Protein AF-A0A814TN52-F1 (afdb_monomer_lite)

Radius of gyration: 19.52 Å; chains: 1; bounding box: 46×35×48 Å

Structure (mmCIF, N/CA/C/O backbone):
data_AF-A0A814TN52-F1
#
_entry.id   AF-A0A814TN52-F1
#
loop_
_atom_site.group_PDB
_atom_site.id
_atom_site.type_symbol
_atom_site.label_atom_id
_atom_site.label_alt_id
_atom_site.label_comp_id
_atom_site.label_asym_id
_atom_site.label_entity_id
_atom_site.label_seq_id
_atom_site.pdbx_PDB_ins_code
_atom_site.Cartn_x
_atom_site.Cartn_y
_atom_site.Cartn_z
_atom_site.occupancy
_atom_site.B_iso_or_equiv
_atom_site.auth_seq_id
_atom_site.auth_comp_id
_atom_site.auth_asym_id
_atom_site.auth_atom_id
_atom_site.pdbx_PDB_model_num
ATOM 1 N N . MET A 1 1 ? -10.585 -17.911 2.587 1.00 38.88 1 MET A N 1
ATOM 2 C CA . MET A 1 1 ? -10.189 -17.302 3.873 1.00 38.88 1 MET A CA 1
ATOM 3 C C . MET A 1 1 ? -9.647 -15.912 3.585 1.00 38.88 1 MET A C 1
ATOM 5 O O . MET A 1 1 ? -8.790 -15.821 2.713 1.00 38.88 1 MET A O 1
ATOM 9 N N . PRO A 1 2 ? -10.164 -14.841 4.207 1.00 51.62 2 PRO A N 1
ATOM 10 C CA . PRO A 1 2 ? -9.605 -13.506 4.029 1.00 51.62 2 PRO A CA 1
ATOM 11 C C . PRO A 1 2 ? -8.192 -13.458 4.630 1.00 51.62 2 PRO A C 1
ATOM 13 O O . PRO A 1 2 ? -7.989 -13.800 5.790 1.00 51.62 2 PRO A O 1
ATOM 16 N N . TYR A 1 3 ? -7.211 -13.085 3.811 1.00 57.25 3 TYR A N 1
ATOM 17 C CA . TYR A 1 3 ? -5.802 -12.981 4.185 1.00 57.25 3 TYR A CA 1
ATOM 18 C C . TYR A 1 3 ? -5.552 -11.614 4.838 1.00 57.25 3 TYR A C 1
ATOM 20 O O . TYR A 1 3 ? -5.188 -10.664 4.148 1.00 57.25 3 TYR A O 1
ATOM 28 N N . LEU A 1 4 ? -5.805 -11.475 6.142 1.00 61.97 4 LEU A N 1
ATOM 29 C CA . LEU A 1 4 ? -5.568 -10.214 6.857 1.00 61.97 4 LEU A CA 1
ATOM 30 C C . LEU A 1 4 ? -4.240 -10.272 7.625 1.00 61.97 4 LEU A C 1
ATOM 32 O O . LEU A 1 4 ? -3.776 -11.328 8.051 1.00 61.97 4 LEU A O 1
ATOM 36 N N . ASN A 1 5 ? -3.588 -9.121 7.752 1.00 59.81 5 ASN A N 1
ATOM 37 C CA . ASN A 1 5 ? -2.312 -8.979 8.444 1.00 59.81 5 ASN A CA 1
ATOM 38 C C . ASN A 1 5 ? -2.555 -8.861 9.961 1.00 59.81 5 ASN A C 1
ATOM 40 O O . ASN A 1 5 ? -3.396 -8.075 10.383 1.00 59.81 5 ASN A O 1
ATOM 44 N N . ASN A 1 6 ? -1.814 -9.616 10.779 1.00 69.88 6 ASN A N 1
ATOM 45 C CA . ASN A 1 6 ? -1.910 -9.586 12.246 1.00 69.88 6 ASN A CA 1
ATOM 46 C C . ASN A 1 6 ? -0.839 -8.694 12.907 1.00 69.88 6 ASN A C 1
ATOM 48 O O . ASN A 1 6 ? -0.521 -8.850 14.085 1.00 69.88 6 ASN A O 1
ATOM 52 N N . ALA A 1 7 ? -0.212 -7.794 12.147 1.00 70.19 7 ALA A N 1
ATOM 53 C CA . ALA A 1 7 ? 0.791 -6.886 12.689 1.00 70.19 7 ALA A CA 1
ATOM 54 C C . ALA A 1 7 ? 0.259 -6.118 13.915 1.00 70.19 7 ALA A C 1
ATOM 56 O O . ALA A 1 7 ? -0.897 -5.699 13.951 1.00 70.19 7 ALA A O 1
ATOM 57 N N . GLY A 1 8 ? 1.134 -5.879 14.898 1.00 67.38 8 GLY A N 1
ATOM 58 C CA . GLY A 1 8 ? 0.798 -5.195 16.156 1.00 67.38 8 GLY A CA 1
ATOM 59 C C . GLY A 1 8 ? 0.096 -3.842 15.978 1.00 67.38 8 GLY A C 1
ATOM 60 O O . GLY A 1 8 ? -0.685 -3.439 16.832 1.00 67.38 8 GLY A O 1
ATOM 61 N N . CYS A 1 9 ? 0.306 -3.163 14.846 1.00 69.19 9 CYS A N 1
ATOM 62 C CA . CYS A 1 9 ? -0.365 -1.903 14.523 1.00 69.19 9 CYS A CA 1
ATOM 63 C C . CYS A 1 9 ? -1.894 -2.029 14.376 1.00 69.19 9 CYS A C 1
ATOM 65 O O . CYS A 1 9 ? -2.604 -1.046 14.589 1.00 69.19 9 CYS A O 1
ATOM 67 N N . TYR A 1 10 ? -2.426 -3.217 14.076 1.00 73.69 10 TYR A N 1
ATOM 68 C CA . TYR A 1 10 ? -3.874 -3.437 14.023 1.00 73.69 10 TYR A CA 1
ATOM 69 C C . TYR A 1 10 ? -4.501 -3.645 15.406 1.00 73.69 10 TYR A C 1
ATOM 71 O O . TYR A 1 10 ? -5.704 -3.462 15.547 1.00 73.69 10 TYR A O 1
ATOM 79 N N . HIS A 1 11 ? -3.698 -3.937 16.435 1.00 73.75 11 HIS A N 1
ATOM 80 C CA . HIS A 1 11 ? -4.149 -4.192 17.813 1.00 73.75 11 HIS A CA 1
ATOM 81 C C . HIS A 1 11 ? -4.292 -2.924 18.663 1.00 73.75 11 HIS A C 1
ATOM 83 O O . HIS A 1 11 ? -4.426 -2.995 19.883 1.00 73.75 11 HIS A O 1
ATOM 89 N N . SER A 1 12 ? -4.239 -1.740 18.049 1.00 76.88 12 SER A N 1
ATOM 90 C CA . SER A 1 12 ? -4.327 -0.483 18.788 1.00 76.88 12 SER A CA 1
ATOM 91 C C . SER A 1 12 ? -5.780 -0.061 19.023 1.00 76.88 12 SER A C 1
ATOM 93 O O . SER A 1 12 ? -6.633 -0.190 18.141 1.00 76.88 12 SER A O 1
ATOM 95 N N . ALA A 1 13 ? -6.053 0.529 20.192 1.00 76.94 13 ALA A N 1
ATOM 96 C CA . ALA A 1 13 ? -7.347 1.153 20.467 1.00 76.94 13 ALA A CA 1
ATOM 97 C C . ALA A 1 13 ? -7.690 2.217 19.411 1.00 76.94 13 ALA A C 1
ATOM 99 O O . ALA A 1 13 ? -8.835 2.305 18.989 1.00 76.94 13 ALA A O 1
ATOM 100 N N . ALA A 1 14 ? -6.696 2.962 18.914 1.00 78.19 14 ALA A N 1
ATOM 101 C CA . ALA A 1 14 ? -6.887 3.947 17.851 1.00 78.19 14 ALA A CA 1
ATOM 102 C C . ALA A 1 14 ? -7.427 3.321 16.550 1.00 78.19 14 ALA A C 1
ATOM 104 O O . ALA A 1 14 ? -8.286 3.911 15.899 1.00 78.19 14 ALA A O 1
ATOM 105 N N . THR A 1 15 ? -6.979 2.111 16.197 1.00 81.19 15 THR A N 1
ATOM 106 C CA . THR A 1 15 ? -7.468 1.370 15.023 1.00 81.19 15 THR A CA 1
ATOM 107 C C . THR A 1 15 ? -8.931 0.961 15.191 1.00 81.19 15 THR A C 1
ATOM 109 O O . THR A 1 15 ? -9.726 1.112 14.271 1.00 81.19 15 THR A O 1
ATOM 112 N N . ILE A 1 16 ? -9.311 0.474 16.374 1.00 82.31 16 ILE A N 1
ATOM 113 C CA . ILE A 1 16 ? -10.696 0.066 16.658 1.00 82.31 16 ILE A CA 1
ATOM 114 C C . ILE A 1 16 ? -11.616 1.294 16.694 1.00 82.31 16 ILE A C 1
ATOM 116 O O . ILE A 1 16 ? -12.708 1.288 16.128 1.00 82.31 16 ILE A O 1
ATOM 120 N N . LEU A 1 17 ? -11.165 2.369 17.338 1.00 84.69 17 LEU A N 1
ATOM 121 C CA . LEU A 1 17 ? -11.944 3.590 17.522 1.00 84.69 17 LEU A CA 1
ATOM 122 C C . LEU A 1 17 ? -12.131 4.386 16.220 1.00 84.69 17 LEU A C 1
ATOM 124 O O . LEU A 1 17 ? -13.070 5.173 16.133 1.00 84.69 17 LEU A O 1
ATOM 128 N N . SER A 1 18 ? -11.300 4.168 15.196 1.00 84.31 18 SER A N 1
ATOM 129 C CA . SER A 1 18 ? -11.447 4.818 13.886 1.00 84.31 18 SER A CA 1
ATOM 130 C C . SER A 1 18 ? -12.467 4.140 12.960 1.00 84.31 18 SER A C 1
ATOM 132 O O . SER A 1 18 ? -12.909 4.760 11.991 1.00 84.31 18 SER A O 1
ATOM 134 N N . LEU A 1 19 ? -12.922 2.914 13.262 1.00 85.88 19 LEU A N 1
ATOM 135 C CA . LEU A 1 19 ? -13.870 2.166 12.418 1.00 85.88 19 LEU A CA 1
ATOM 136 C C . LEU A 1 19 ? -15.169 2.928 12.076 1.00 85.88 19 LEU A C 1
ATOM 138 O O . LEU A 1 19 ? -15.592 2.865 10.915 1.00 85.88 19 LEU A O 1
ATOM 142 N N . PRO A 1 20 ? -15.816 3.674 12.999 1.00 85.31 20 PRO A N 1
ATOM 143 C CA . PRO A 1 20 ? -17.004 4.457 12.657 1.00 85.31 20 PRO A CA 1
ATOM 144 C C . PRO A 1 20 ? -16.704 5.571 11.652 1.00 85.31 20 PRO A C 1
ATOM 146 O O . PRO A 1 20 ? -17.501 5.813 10.746 1.00 85.31 20 PRO A O 1
ATOM 149 N N . GLN A 1 21 ? -15.552 6.235 11.793 1.00 85.44 21 GLN A N 1
ATOM 150 C CA . GLN A 1 21 ? -15.131 7.289 10.874 1.00 85.44 21 GLN A CA 1
ATOM 151 C C . GLN A 1 21 ? -14.843 6.710 9.488 1.00 85.44 21 GLN A C 1
ATOM 153 O O . GLN A 1 21 ? -15.377 7.215 8.503 1.00 85.44 21 GLN A O 1
ATOM 158 N N . ILE A 1 22 ? -14.106 5.598 9.421 1.00 86.38 22 ILE A N 1
ATOM 159 C CA . ILE A 1 22 ? -13.847 4.882 8.165 1.00 86.38 22 ILE A CA 1
ATOM 160 C C . ILE A 1 22 ? -15.171 4.486 7.503 1.00 86.38 22 ILE A C 1
ATOM 162 O O . ILE A 1 22 ? -15.357 4.716 6.309 1.00 86.38 22 ILE A O 1
ATOM 166 N N . SER A 1 23 ? -16.122 3.949 8.273 1.00 87.88 23 SER A N 1
ATOM 167 C CA . SER A 1 23 ? -17.437 3.560 7.746 1.00 87.88 23 SER A CA 1
ATOM 168 C C . SER A 1 23 ? -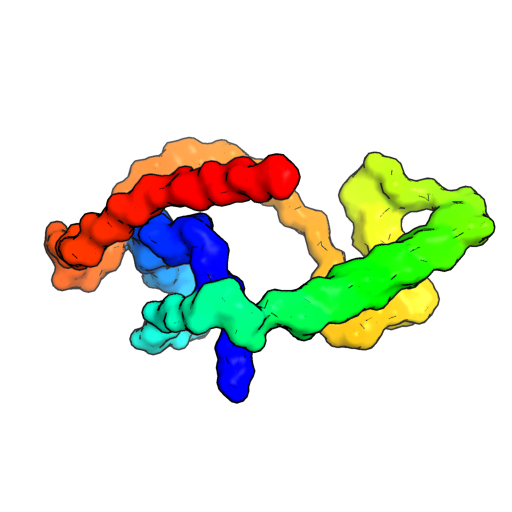18.203 4.755 7.169 1.00 87.88 23 SER A C 1
ATOM 170 O O . SER A 1 23 ? -18.848 4.646 6.127 1.00 87.88 23 SER A O 1
ATOM 172 N N . LYS A 1 24 ? -18.112 5.920 7.823 1.00 87.06 24 LYS A N 1
ATOM 173 C CA . LYS A 1 24 ? -18.752 7.164 7.379 1.00 87.06 24 LYS A CA 1
ATOM 174 C C . LYS A 1 24 ? -18.124 7.714 6.097 1.00 87.06 24 LYS A C 1
ATOM 176 O O . LYS A 1 24 ? -18.856 8.091 5.186 1.00 87.06 24 LYS A O 1
ATOM 181 N N . GLU A 1 25 ? -16.797 7.765 6.025 1.00 87.81 25 GLU A N 1
ATOM 182 C CA . GLU A 1 25 ? -16.062 8.319 4.879 1.00 87.81 25 GLU A CA 1
ATOM 183 C C . GLU A 1 25 ? -16.179 7.429 3.639 1.00 87.81 25 GLU A C 1
ATOM 185 O O . GLU A 1 25 ? -16.410 7.920 2.536 1.00 87.81 25 GLU A O 1
ATOM 190 N N . THR A 1 26 ? -16.089 6.111 3.824 1.00 89.50 26 THR A N 1
ATOM 191 C CA . THR A 1 26 ? -16.192 5.137 2.726 1.00 89.50 26 THR A CA 1
ATOM 192 C C . THR A 1 26 ? -17.634 4.814 2.338 1.00 89.50 26 THR A C 1
ATOM 194 O O . THR A 1 26 ? -17.864 4.262 1.265 1.00 89.50 26 THR A O 1
ATOM 197 N N . LYS A 1 27 ? -18.610 5.139 3.201 1.00 91.50 27 LYS A N 1
ATOM 198 C CA . LYS A 1 27 ? -20.011 4.683 3.122 1.00 91.50 27 LYS A CA 1
ATOM 199 C C . LYS A 1 27 ? -20.156 3.154 3.157 1.00 91.50 27 LYS A C 1
ATOM 201 O O . LYS A 1 27 ? -21.194 2.623 2.767 1.00 91.50 27 LYS A O 1
ATOM 206 N N . ILE A 1 28 ? -19.131 2.446 3.631 1.00 90.25 28 ILE A N 1
ATOM 207 C CA . ILE A 1 28 ? -19.132 0.994 3.801 1.00 90.25 28 ILE A CA 1
ATOM 208 C C . ILE A 1 28 ? -19.427 0.690 5.265 1.00 90.25 28 ILE A C 1
ATOM 210 O O . ILE A 1 28 ? -18.737 1.168 6.161 1.00 90.25 28 ILE A O 1
ATOM 214 N N . LYS A 1 29 ? -20.444 -0.132 5.527 1.00 89.94 29 LYS A N 1
ATOM 215 C CA . LYS A 1 29 ? -20.742 -0.579 6.888 1.00 89.94 29 LYS A CA 1
ATOM 216 C C . LYS A 1 29 ? -19.747 -1.663 7.306 1.00 89.94 29 LYS A C 1
ATOM 218 O O . LYS A 1 29 ? -19.748 -2.755 6.743 1.00 89.94 29 LYS A O 1
ATOM 223 N N . ILE A 1 30 ? -18.929 -1.372 8.312 1.00 86.75 30 ILE A N 1
ATOM 224 C CA . ILE A 1 30 ? -18.051 -2.366 8.935 1.00 86.75 30 ILE A CA 1
ATOM 225 C C . ILE A 1 30 ? -18.864 -3.147 9.975 1.00 86.75 30 ILE A C 1
ATOM 227 O O . ILE A 1 30 ? -19.236 -2.601 11.009 1.00 86.75 30 ILE A O 1
ATOM 231 N N . GLU A 1 31 ? -19.152 -4.421 9.695 1.00 85.50 31 GLU A N 1
ATOM 232 C CA . GLU A 1 31 ? -19.893 -5.301 10.619 1.00 85.50 31 GLU A CA 1
ATOM 233 C C . GLU A 1 31 ? -18.991 -5.911 11.700 1.00 85.50 31 GLU A C 1
ATOM 235 O O . GLU A 1 31 ? -19.418 -6.121 12.833 1.00 85.50 31 GLU A O 1
ATOM 240 N N . ARG A 1 32 ? -17.738 -6.227 11.351 1.00 82.75 32 ARG A N 1
ATOM 241 C CA . ARG A 1 32 ? -16.797 -6.928 12.230 1.00 82.75 32 ARG A CA 1
ATOM 242 C C . ARG A 1 32 ? -15.357 -6.623 11.829 1.00 82.75 32 ARG A C 1
ATOM 244 O O . ARG A 1 32 ? -15.047 -6.562 10.641 1.00 82.75 32 ARG A O 1
ATOM 251 N N . MET A 1 33 ? -14.488 -6.464 12.824 1.00 80.62 33 MET A N 1
ATOM 252 C CA . MET A 1 33 ? -13.037 -6.417 12.653 1.00 80.62 33 MET A CA 1
ATOM 253 C C . MET A 1 33 ? -12.436 -7.627 13.360 1.00 80.62 33 MET A C 1
ATOM 255 O O . MET A 1 33 ? -12.568 -7.758 14.574 1.00 80.62 33 MET A O 1
ATOM 259 N N . ASP A 1 34 ? -11.798 -8.501 12.586 1.00 76.88 34 ASP A N 1
ATOM 260 C CA . ASP A 1 34 ? -11.181 -9.728 13.081 1.00 76.88 34 ASP A CA 1
ATOM 261 C C . ASP A 1 34 ? -9.667 -9.696 12.941 1.00 76.88 34 ASP A C 1
ATOM 263 O O . ASP A 1 34 ? -9.127 -9.196 11.952 1.00 76.88 34 ASP A O 1
ATOM 267 N N . PHE A 1 35 ? -8.990 -10.301 13.913 1.00 71.38 35 PHE A N 1
ATOM 268 C CA . PHE A 1 35 ? -7.553 -10.527 13.871 1.00 71.38 35 PHE A CA 1
ATOM 269 C C . PHE A 1 35 ? -7.268 -11.879 13.217 1.00 71.38 35 PHE A C 1
ATOM 271 O O . PHE A 1 35 ? -7.897 -12.886 13.544 1.00 71.38 35 PHE A O 1
ATOM 278 N N . SER A 1 36 ? -6.345 -11.899 12.257 1.00 63.91 36 SER A N 1
ATOM 279 C CA . SER A 1 36 ? -5.933 -13.136 11.587 1.00 63.91 36 SER A CA 1
ATOM 280 C C . SER A 1 36 ? -4.897 -13.916 12.384 1.00 63.91 36 SER A C 1
ATOM 282 O O . SER A 1 36 ? -4.188 -13.371 13.228 1.00 63.91 36 SER A O 1
ATOM 284 N N . ASP A 1 37 ? -4.774 -15.195 12.040 1.00 64.00 37 ASP A N 1
ATOM 285 C CA . ASP A 1 37 ? -3.672 -16.051 12.466 1.00 64.00 37 ASP A CA 1
ATOM 286 C C . ASP A 1 37 ? -2.321 -15.410 12.061 1.00 64.00 37 ASP A C 1
ATOM 288 O O . ASP A 1 37 ? -2.184 -14.984 10.904 1.00 64.00 37 ASP A O 1
ATOM 292 N N . PRO A 1 38 ? -1.331 -15.299 12.974 1.00 59.88 38 PRO A N 1
ATOM 293 C CA . PRO A 1 38 ? -0.071 -14.576 12.773 1.00 59.88 38 PRO A CA 1
ATOM 294 C C . PRO A 1 38 ? 0.716 -14.865 11.484 1.00 59.88 38 PRO A C 1
ATOM 296 O O . PRO A 1 38 ? 1.567 -14.049 11.131 1.00 59.88 38 PRO A O 1
ATOM 299 N N . GLN A 1 39 ? 0.469 -15.969 10.769 1.00 60.78 39 GLN A N 1
ATOM 300 C CA . GLN A 1 39 ? 1.243 -16.335 9.570 1.00 60.78 39 GLN A CA 1
ATOM 301 C C . GLN A 1 39 ? 0.417 -16.604 8.299 1.00 60.78 39 GLN A C 1
ATOM 303 O O . GLN A 1 39 ? 0.987 -16.690 7.210 1.00 60.78 39 GLN A O 1
ATOM 308 N N . ALA A 1 40 ? -0.913 -16.703 8.375 1.00 57.91 40 ALA A N 1
ATOM 309 C CA . ALA A 1 40 ? -1.711 -17.260 7.274 1.00 57.91 40 ALA A CA 1
ATOM 310 C C . ALA A 1 40 ? -1.898 -16.327 6.054 1.00 57.91 40 ALA A C 1
ATOM 312 O O . ALA A 1 40 ? -2.330 -16.789 4.999 1.00 57.91 40 ALA A O 1
ATOM 313 N N . GLY A 1 41 ? -1.573 -15.031 6.160 1.00 59.75 41 GLY A N 1
ATOM 314 C CA . GLY A 1 41 ? -1.878 -14.019 5.131 1.00 59.75 41 GLY A CA 1
ATOM 315 C C . GLY A 1 41 ? -0.700 -13.433 4.349 1.00 59.75 41 GLY A C 1
ATOM 316 O O . GLY A 1 41 ? -0.908 -12.737 3.356 1.00 59.75 41 GLY A O 1
ATOM 317 N N . LYS A 1 42 ? 0.543 -13.684 4.771 1.00 69.06 42 LYS A N 1
ATOM 318 C CA . LYS A 1 42 ? 1.695 -12.890 4.308 1.00 69.06 42 LYS A CA 1
ATOM 319 C C . LYS A 1 42 ? 2.155 -13.231 2.884 1.00 69.06 42 LYS A C 1
ATOM 321 O O . LYS A 1 42 ? 2.536 -12.349 2.118 1.00 69.06 42 LYS A O 1
ATOM 326 N N . SER A 1 43 ? 2.041 -14.503 2.502 1.00 75.00 43 SER A N 1
ATOM 327 C CA . SER A 1 43 ? 2.607 -15.039 1.256 1.00 75.00 43 SER A CA 1
ATOM 328 C C . SER A 1 43 ? 2.000 -14.457 -0.025 1.00 75.00 43 SER A C 1
ATOM 330 O O . SER A 1 43 ? 2.660 -14.447 -1.064 1.00 75.00 43 SER A O 1
ATOM 332 N N . VAL A 1 44 ? 0.757 -13.967 0.018 1.00 79.12 44 VAL A N 1
ATOM 333 C CA . VAL A 1 44 ? 0.103 -13.337 -1.141 1.00 79.12 44 VAL A CA 1
ATOM 334 C C . VAL A 1 44 ? 0.596 -11.902 -1.319 1.00 79.12 44 VAL A C 1
ATOM 336 O O . VAL A 1 44 ? 1.000 -11.535 -2.421 1.00 79.12 44 VAL A O 1
ATOM 339 N N . CYS A 1 45 ? 0.637 -11.112 -0.243 1.00 78.56 45 CYS A N 1
ATOM 340 C CA . CYS A 1 45 ? 1.170 -9.749 -0.279 1.00 78.56 45 CYS A CA 1
ATOM 341 C C . CYS A 1 45 ? 2.648 -9.730 -0.688 1.00 78.56 45 CYS A C 1
ATOM 343 O O . CYS A 1 45 ? 3.024 -8.961 -1.571 1.00 78.56 45 CYS A O 1
ATOM 345 N N . ASP A 1 46 ? 3.465 -10.625 -0.120 1.00 85.81 46 ASP A N 1
ATOM 346 C CA . ASP A 1 46 ? 4.888 -10.738 -0.462 1.00 85.81 46 ASP A CA 1
ATOM 347 C C . ASP A 1 46 ? 5.085 -11.103 -1.944 1.00 85.81 46 ASP A C 1
ATOM 349 O O . ASP A 1 46 ? 5.999 -10.600 -2.601 1.00 85.81 46 ASP A O 1
ATOM 353 N N . ARG A 1 47 ? 4.187 -11.923 -2.510 1.00 88.06 47 ARG A N 1
ATOM 354 C CA . ARG A 1 47 ? 4.194 -12.262 -3.939 1.00 88.06 47 ARG A CA 1
ATOM 355 C C . ARG A 1 47 ? 3.926 -11.039 -4.809 1.00 88.06 47 ARG A C 1
ATOM 357 O O . ARG A 1 47 ? 4.684 -10.801 -5.744 1.00 88.06 47 ARG A O 1
ATOM 364 N N . TYR A 1 48 ? 2.894 -10.251 -4.504 1.00 89.75 48 TYR A N 1
ATOM 365 C CA . TYR A 1 48 ? 2.617 -9.017 -5.246 1.00 89.75 48 TYR A CA 1
ATOM 366 C C . TYR A 1 48 ? 3.760 -8.005 -5.112 1.00 89.75 48 TYR A C 1
ATOM 368 O O . TYR A 1 48 ? 4.180 -7.429 -6.114 1.00 89.75 48 TYR A O 1
ATOM 376 N N . ALA A 1 49 ? 4.334 -7.851 -3.916 1.00 89.75 49 ALA A N 1
ATOM 377 C CA . ALA A 1 49 ? 5.495 -6.993 -3.700 1.00 89.75 49 ALA A CA 1
ATOM 378 C C . ALA A 1 49 ? 6.710 -7.438 -4.536 1.00 89.75 49 ALA A C 1
ATOM 380 O O . ALA A 1 49 ? 7.387 -6.603 -5.138 1.00 89.75 49 ALA A O 1
ATOM 381 N N . ALA A 1 50 ? 6.967 -8.747 -4.634 1.00 92.88 50 ALA A N 1
ATOM 382 C CA . ALA A 1 50 ? 8.033 -9.288 -5.475 1.00 92.88 50 ALA A CA 1
ATOM 383 C C . ALA A 1 50 ? 7.794 -9.012 -6.970 1.00 92.88 50 ALA A C 1
ATOM 385 O O . ALA A 1 50 ? 8.733 -8.640 -7.676 1.00 92.88 50 ALA A O 1
ATOM 386 N N . VAL A 1 51 ? 6.547 -9.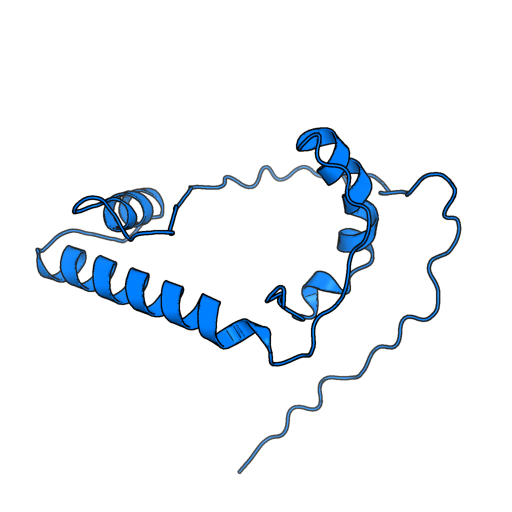139 -7.441 1.00 94.75 51 VAL A N 1
ATOM 387 C CA . VAL A 1 51 ? 6.175 -8.833 -8.833 1.00 94.75 51 VAL A CA 1
ATOM 388 C C . VAL A 1 51 ? 6.384 -7.349 -9.142 1.00 94.75 51 VAL A C 1
ATOM 390 O O . VAL A 1 51 ? 7.040 -7.028 -10.131 1.00 94.75 51 VAL A O 1
ATOM 393 N N . ILE A 1 52 ? 5.911 -6.447 -8.276 1.00 95.50 52 ILE A N 1
ATOM 394 C CA . ILE A 1 52 ? 6.110 -4.996 -8.433 1.00 95.50 52 ILE A CA 1
ATOM 395 C C . ILE A 1 52 ? 7.605 -4.661 -8.436 1.00 95.50 52 ILE A C 1
ATOM 397 O O . ILE A 1 52 ? 8.079 -3.932 -9.303 1.00 95.50 52 ILE A O 1
ATOM 401 N N . LYS A 1 53 ? 8.385 -5.247 -7.521 1.00 95.25 53 LYS A N 1
ATOM 402 C CA . LYS A 1 53 ? 9.839 -5.046 -7.466 1.00 95.25 53 LYS A CA 1
ATOM 403 C C . LYS A 1 53 ? 10.531 -5.476 -8.762 1.00 95.25 53 LYS A C 1
ATOM 405 O O . LYS A 1 53 ? 11.430 -4.779 -9.228 1.00 95.25 53 LYS A O 1
ATOM 410 N N . ALA A 1 54 ? 10.140 -6.611 -9.342 1.00 96.44 54 ALA A N 1
ATOM 411 C CA . ALA A 1 54 ? 10.689 -7.077 -10.614 1.00 96.44 54 ALA A CA 1
ATOM 412 C C . ALA A 1 54 ? 10.303 -6.150 -11.780 1.00 96.44 54 ALA A C 1
ATOM 414 O O . ALA A 1 54 ? 11.156 -5.826 -12.606 1.00 96.44 54 ALA A O 1
ATOM 415 N N . HIS A 1 55 ? 9.052 -5.684 -11.808 1.00 97.06 55 HIS A N 1
ATOM 416 C CA . HIS A 1 55 ? 8.551 -4.731 -12.796 1.00 97.06 55 HIS A CA 1
ATOM 417 C C . HIS A 1 55 ? 9.330 -3.405 -12.758 1.00 97.06 55 HIS A C 1
ATOM 419 O O . HIS A 1 55 ? 9.883 -2.979 -13.768 1.00 97.06 55 HIS A O 1
ATOM 425 N N . ILE A 1 56 ? 9.501 -2.822 -11.569 1.00 96.88 56 ILE A N 1
ATOM 426 C CA . ILE A 1 56 ? 10.292 -1.597 -11.373 1.00 96.88 56 ILE A CA 1
ATOM 427 C C . ILE A 1 56 ? 11.762 -1.819 -11.739 1.00 96.88 56 ILE A C 1
ATOM 429 O O . ILE A 1 56 ? 12.401 -0.954 -12.332 1.00 96.88 56 ILE A O 1
ATOM 433 N N . ARG A 1 57 ? 12.324 -2.994 -11.430 1.00 97.25 57 ARG A N 1
ATOM 434 C CA . ARG A 1 57 ? 13.705 -3.317 -11.810 1.00 97.25 57 ARG A CA 1
ATOM 435 C C . ARG A 1 57 ? 13.895 -3.337 -13.326 1.00 97.25 57 ARG A C 1
ATOM 437 O O . ARG A 1 57 ? 14.939 -2.896 -13.797 1.00 97.25 57 ARG A O 1
ATOM 444 N N . ARG A 1 58 ? 12.912 -3.828 -14.085 1.00 97.12 58 ARG A N 1
ATOM 445 C CA . ARG A 1 58 ? 12.929 -3.733 -15.551 1.00 97.12 58 ARG A CA 1
ATOM 446 C C . ARG A 1 58 ? 12.944 -2.270 -15.996 1.00 97.12 58 ARG A C 1
ATOM 448 O O . ARG A 1 58 ? 13.819 -1.910 -16.773 1.00 97.12 58 ARG A O 1
ATOM 455 N N . TYR A 1 59 ? 12.051 -1.447 -15.449 1.00 97.12 59 TYR A N 1
ATOM 456 C CA . TYR A 1 59 ? 11.978 -0.015 -15.756 1.00 97.12 59 TYR A CA 1
ATOM 457 C C . TYR A 1 59 ? 13.322 0.701 -15.511 1.00 97.12 59 TYR A C 1
ATOM 459 O O . TYR A 1 59 ? 13.821 1.408 -16.387 1.00 97.12 59 TYR A O 1
ATOM 467 N N . LEU A 1 60 ? 13.981 0.418 -14.378 1.00 97.25 60 LEU A N 1
ATOM 468 C CA . LEU A 1 60 ? 15.324 0.924 -14.049 1.00 97.25 60 LEU A CA 1
ATOM 469 C C . LEU A 1 60 ? 16.408 0.458 -15.036 1.00 97.25 60 LEU A C 1
ATOM 471 O O . LEU A 1 60 ? 17.272 1.240 -15.429 1.00 97.25 60 LEU A O 1
ATOM 475 N N . ASN A 1 61 ? 16.377 -0.810 -15.456 1.00 97.38 61 ASN A N 1
ATOM 476 C CA . ASN A 1 61 ? 17.357 -1.354 -16.404 1.00 97.38 61 ASN A CA 1
ATOM 477 C C . ASN A 1 61 ? 17.260 -0.704 -17.795 1.00 97.38 61 ASN A C 1
ATOM 479 O O . ASN A 1 61 ? 18.233 -0.715 -18.547 1.00 97.38 61 ASN A O 1
ATOM 483 N N . GLU A 1 62 ? 16.114 -0.111 -18.124 1.00 96.19 62 GLU A N 1
ATOM 484 C CA . GLU A 1 62 ? 15.895 0.664 -19.347 1.00 96.19 62 GLU A CA 1
ATOM 485 C C . GLU A 1 62 ? 16.386 2.126 -19.223 1.00 96.19 62 GLU A C 1
ATOM 487 O O . GLU A 1 62 ? 16.142 2.937 -20.110 1.00 96.19 62 GLU A O 1
ATOM 492 N N . LYS A 1 63 ? 17.164 2.439 -18.171 1.00 96.62 63 LYS A N 1
ATOM 493 C CA . LYS A 1 63 ? 17.769 3.752 -17.860 1.00 96.62 63 LYS A CA 1
ATOM 494 C C . LYS A 1 63 ? 16.787 4.823 -17.372 1.00 96.62 63 LYS A C 1
ATOM 496 O O . LYS A 1 63 ? 17.121 6.007 -17.394 1.00 96.62 63 LYS A O 1
ATOM 501 N N . HIS A 1 64 ? 15.611 4.422 -16.898 1.00 96.06 64 HIS A N 1
ATOM 502 C CA . HIS A 1 64 ? 14.700 5.326 -16.198 1.00 96.06 64 HIS A CA 1
ATOM 503 C C . HIS A 1 64 ? 15.114 5.512 -14.731 1.00 96.06 64 HIS A C 1
ATOM 505 O O . HIS A 1 64 ? 15.824 4.681 -14.161 1.00 96.06 64 HIS A O 1
ATOM 511 N N . ASN A 1 65 ? 14.637 6.590 -14.106 1.00 95.31 65 ASN A N 1
ATOM 512 C CA . ASN A 1 65 ? 14.870 6.887 -12.693 1.00 95.31 65 ASN A CA 1
ATOM 513 C C . ASN A 1 65 ? 13.647 6.526 -11.845 1.00 95.31 65 ASN A C 1
ATOM 515 O O . ASN A 1 65 ? 12.514 6.662 -12.297 1.00 95.31 65 ASN A O 1
ATOM 519 N N . VAL A 1 66 ? 13.899 6.064 -10.616 1.00 95.50 66 VAL A N 1
ATOM 520 C CA . VAL A 1 66 ? 12.875 5.805 -9.589 1.00 95.50 66 VAL A CA 1
ATOM 521 C C . VAL A 1 66 ? 13.409 6.255 -8.230 1.00 95.50 66 VAL A C 1
ATOM 523 O O . VAL A 1 66 ? 13.777 5.453 -7.373 1.00 95.50 66 VAL A O 1
ATOM 526 N N . THR A 1 67 ? 13.547 7.566 -8.074 1.00 96.19 67 THR A N 1
ATOM 527 C CA . THR A 1 67 ? 14.186 8.228 -6.926 1.00 96.19 67 THR A CA 1
ATOM 528 C C . THR A 1 67 ? 13.196 8.954 -6.020 1.00 96.19 67 THR A C 1
ATOM 530 O O . THR A 1 67 ? 13.513 9.240 -4.865 1.00 96.19 67 THR A O 1
ATOM 533 N N . ASN A 1 68 ? 11.986 9.224 -6.512 1.00 93.88 68 ASN A N 1
ATOM 534 C CA . ASN A 1 68 ? 10.911 9.872 -5.766 1.00 93.88 68 ASN A CA 1
ATOM 535 C C . ASN A 1 68 ? 9.575 9.121 -5.930 1.00 93.88 68 ASN A C 1
ATOM 537 O O . ASN A 1 68 ? 9.461 8.180 -6.715 1.00 93.88 68 ASN A O 1
ATOM 541 N N . ALA A 1 69 ? 8.567 9.512 -5.143 1.00 92.81 69 ALA A N 1
ATOM 542 C CA . ALA A 1 69 ? 7.268 8.836 -5.108 1.00 92.81 69 ALA A CA 1
ATOM 543 C C . ALA A 1 69 ? 6.512 8.912 -6.445 1.00 92.81 69 ALA A C 1
ATOM 545 O O . ALA A 1 69 ? 5.922 7.918 -6.864 1.00 92.81 69 ALA A O 1
ATOM 546 N N . SER A 1 70 ? 6.577 10.055 -7.133 1.00 92.94 70 SER A N 1
ATOM 547 C CA . SER A 1 70 ? 5.952 10.231 -8.448 1.00 92.94 70 SER A CA 1
ATOM 548 C C . SER A 1 70 ? 6.563 9.283 -9.481 1.00 92.94 70 SER A C 1
ATOM 550 O O . SER A 1 70 ? 5.832 8.545 -10.136 1.00 92.94 70 SER A O 1
ATOM 552 N N . GLU A 1 71 ? 7.896 9.233 -9.571 1.00 95.31 71 GLU A N 1
ATOM 553 C CA . GLU A 1 71 ? 8.615 8.310 -10.463 1.00 95.31 71 GLU A CA 1
ATOM 554 C C . GLU A 1 71 ? 8.323 6.840 -10.125 1.00 95.31 71 GLU A C 1
ATOM 556 O O . GLU A 1 71 ? 8.227 5.993 -11.010 1.00 95.31 71 GLU A O 1
ATOM 561 N N . PHE A 1 72 ? 8.145 6.511 -8.842 1.00 95.31 72 PHE A N 1
ATOM 562 C CA . PHE A 1 72 ? 7.768 5.161 -8.418 1.00 95.31 72 PHE A CA 1
ATOM 563 C C . PHE A 1 72 ? 6.368 4.767 -8.890 1.00 95.31 72 PHE A C 1
ATOM 565 O O . PHE A 1 72 ? 6.158 3.630 -9.318 1.00 95.31 72 PHE A O 1
ATOM 572 N N . ILE A 1 73 ? 5.406 5.687 -8.817 1.00 95.00 73 ILE A N 1
ATOM 573 C CA . ILE A 1 73 ? 4.040 5.440 -9.287 1.00 95.00 73 ILE A CA 1
ATOM 574 C C . ILE A 1 73 ? 4.028 5.304 -10.804 1.00 95.00 73 ILE A C 1
ATOM 576 O O . ILE A 1 73 ? 3.428 4.360 -11.310 1.00 95.00 73 ILE A O 1
ATOM 580 N N . GLU A 1 74 ? 4.742 6.175 -11.514 1.00 95.19 74 GLU A N 1
ATOM 581 C CA . GLU A 1 74 ? 4.918 6.069 -12.962 1.00 95.19 74 GLU A CA 1
ATOM 582 C C . GLU A 1 74 ? 5.511 4.707 -13.347 1.00 95.19 74 GLU A C 1
ATOM 584 O O . GLU A 1 74 ? 4.936 3.986 -14.163 1.00 95.19 74 GLU A O 1
ATOM 589 N N . ALA A 1 75 ? 6.583 4.285 -12.669 1.00 96.50 75 ALA A N 1
ATOM 590 C CA . ALA A 1 75 ? 7.184 2.974 -12.880 1.00 96.50 75 ALA A CA 1
ATOM 591 C C . ALA A 1 75 ? 6.198 1.826 -12.608 1.00 96.50 75 ALA A C 1
ATOM 593 O O . ALA A 1 75 ? 6.203 0.846 -13.343 1.00 96.50 75 ALA A O 1
ATOM 594 N N . CYS A 1 76 ? 5.331 1.926 -11.593 1.00 95.75 76 CYS A N 1
ATOM 595 C CA . CYS A 1 76 ? 4.316 0.904 -11.299 1.00 95.75 76 CYS A CA 1
ATOM 596 C C . CYS A 1 76 ? 3.217 0.795 -12.370 1.00 95.75 76 CYS A C 1
ATOM 598 O O . CYS A 1 76 ? 2.591 -0.260 -12.485 1.00 95.75 76 CYS A O 1
ATOM 600 N N . HIS A 1 77 ? 2.940 1.884 -13.093 1.00 95.88 77 HIS A N 1
ATOM 601 C CA . HIS A 1 77 ? 1.885 1.967 -14.111 1.00 95.88 77 HIS A CA 1
ATOM 602 C C . HIS A 1 77 ? 2.437 1.822 -15.542 1.00 95.88 77 HIS A C 1
ATOM 604 O O . HIS A 1 77 ? 1.665 1.773 -16.498 1.00 95.88 77 HIS A O 1
ATOM 610 N N . SER A 1 78 ? 3.759 1.716 -15.700 1.00 95.50 78 SER A N 1
ATOM 611 C CA . SER A 1 78 ? 4.427 1.482 -16.984 1.00 95.50 78 SER A CA 1
ATOM 612 C C . SER A 1 78 ? 4.065 0.115 -17.596 1.00 95.50 78 SER A C 1
ATOM 614 O O . SER A 1 78 ? 3.683 -0.811 -16.886 1.00 95.50 78 SER A O 1
ATOM 616 N N . TYR A 1 79 ? 4.170 -0.032 -18.923 1.00 95.19 79 TYR A N 1
ATOM 617 C CA . TYR A 1 79 ? 3.862 -1.280 -19.659 1.00 95.19 79 TYR A CA 1
ATOM 618 C C . TYR A 1 79 ? 2.490 -1.900 -19.311 1.00 95.19 79 TYR A C 1
ATOM 620 O O . TYR A 1 79 ? 2.399 -3.103 -19.068 1.00 95.19 79 TYR A O 1
ATOM 628 N N . ASP A 1 80 ? 1.444 -1.070 -19.245 1.00 93.88 80 ASP A N 1
ATOM 629 C CA . ASP A 1 80 ? 0.078 -1.434 -18.819 1.00 93.88 80 ASP A CA 1
ATOM 630 C C . ASP A 1 80 ? -0.050 -1.865 -17.340 1.00 93.88 80 ASP A C 1
ATOM 632 O O . ASP A 1 80 ? -1.089 -2.368 -16.903 1.00 93.88 80 ASP A O 1
ATOM 636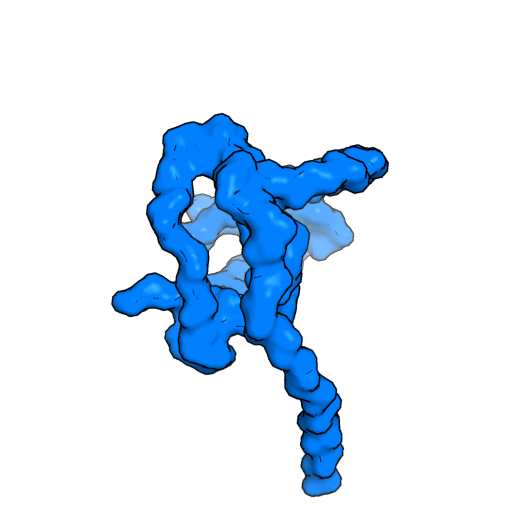 N N . GLY A 1 81 ? 0.997 -1.627 -16.548 1.00 93.38 81 GLY A N 1
ATOM 637 C CA . GLY A 1 81 ? 1.062 -1.883 -15.117 1.00 93.38 81 GLY A CA 1
ATOM 638 C C . GLY A 1 81 ? 1.134 -3.364 -14.737 1.00 93.38 81 GLY A C 1
ATOM 639 O O . GLY A 1 81 ? 1.320 -4.272 -15.550 1.00 93.38 81 GLY A O 1
ATOM 640 N N . VAL A 1 82 ? 0.992 -3.628 -13.436 1.00 92.56 82 VAL A N 1
ATOM 641 C CA . VAL A 1 82 ? 0.934 -4.989 -12.885 1.00 92.56 82 VAL A CA 1
ATOM 642 C C . VAL A 1 82 ? -0.519 -5.368 -12.606 1.00 92.56 82 VAL A C 1
ATOM 644 O O . VAL A 1 82 ? -1.213 -4.716 -11.827 1.00 92.56 82 VAL A O 1
ATOM 647 N N . LYS A 1 83 ? -0.984 -6.475 -13.194 1.00 91.19 83 LYS A N 1
ATOM 648 C CA . LYS A 1 83 ? -2.360 -6.957 -13.008 1.00 91.19 83 LYS A CA 1
ATOM 649 C C . LYS A 1 83 ? -2.703 -7.142 -11.522 1.00 91.19 83 LYS A C 1
ATOM 651 O O . LYS A 1 83 ? -2.058 -7.917 -10.817 1.00 91.19 83 LYS A O 1
ATOM 656 N N . GLY A 1 84 ? -3.781 -6.491 -11.083 1.00 87.62 84 GLY A N 1
ATOM 657 C CA . GLY A 1 84 ? -4.271 -6.570 -9.702 1.00 87.62 84 GLY A CA 1
ATOM 658 C C . GLY A 1 84 ? -3.514 -5.684 -8.710 1.00 87.62 84 GLY A C 1
ATOM 659 O O . GLY A 1 84 ? -3.700 -5.842 -7.508 1.00 87.62 84 GLY A O 1
ATOM 660 N N . VAL A 1 85 ? -2.674 -4.768 -9.195 1.00 88.75 85 VAL A N 1
ATOM 661 C CA . VAL A 1 85 ? -1.958 -3.784 -8.382 1.00 88.75 85 VAL A CA 1
ATOM 662 C C . VAL A 1 85 ? -2.379 -2.386 -8.807 1.00 88.75 85 VAL A C 1
ATOM 664 O O . VAL A 1 85 ? -2.482 -2.095 -9.995 1.00 88.75 85 VAL A O 1
ATOM 667 N N . GLN A 1 86 ? -2.566 -1.506 -7.827 1.00 91.00 86 GLN A N 1
ATOM 668 C CA . GLN A 1 86 ? -2.726 -0.080 -8.063 1.00 91.00 86 GLN A CA 1
ATOM 669 C C . GLN A 1 86 ? -1.874 0.691 -7.054 1.00 91.00 86 GLN A C 1
ATOM 671 O O . GLN A 1 86 ? -1.920 0.410 -5.856 1.00 91.00 86 GLN A O 1
ATOM 676 N N . ALA A 1 87 ? -1.066 1.627 -7.549 1.00 91.56 87 ALA A N 1
ATOM 677 C CA . ALA A 1 87 ? -0.193 2.466 -6.734 1.00 91.56 87 ALA A CA 1
ATOM 678 C C . ALA A 1 87 ? -0.709 3.908 -6.725 1.00 91.56 87 ALA A C 1
ATOM 680 O O . ALA A 1 87 ? -1.101 4.422 -7.773 1.00 91.56 87 ALA A O 1
ATOM 681 N N . PHE A 1 88 ? -0.680 4.542 -5.553 1.00 91.06 88 PHE A N 1
ATOM 682 C CA . PHE A 1 88 ? -1.148 5.908 -5.334 1.00 91.06 88 PHE A CA 1
ATOM 683 C C . PHE A 1 88 ? -0.183 6.667 -4.427 1.00 91.06 88 PHE A C 1
ATOM 685 O O . PHE A 1 88 ? 0.423 6.080 -3.528 1.00 91.06 88 PHE A O 1
ATOM 692 N N . GLU A 1 89 ? -0.092 7.979 -4.628 1.00 88.00 89 GLU A N 1
ATOM 693 C CA . GLU A 1 89 ? 0.606 8.872 -3.711 1.00 88.00 89 GLU A CA 1
ATOM 694 C C . GLU A 1 89 ? -0.377 9.353 -2.646 1.00 88.00 89 GLU A C 1
ATOM 696 O O . GLU A 1 89 ? -1.400 9.961 -2.961 1.00 88.00 89 GLU A O 1
ATOM 701 N N . CYS A 1 90 ? -0.065 9.099 -1.377 1.00 84.19 90 CYS A N 1
ATOM 702 C CA . CYS A 1 90 ? -0.853 9.602 -0.259 1.00 84.19 90 CYS A CA 1
ATOM 703 C C . CYS A 1 90 ? -0.069 10.691 0.467 1.00 84.19 90 CYS A C 1
ATOM 705 O O . CYS A 1 90 ? 0.970 10.424 1.073 1.00 84.19 90 CYS A O 1
ATOM 707 N N . LYS A 1 91 ? -0.597 11.917 0.463 1.00 82.69 91 LYS A N 1
ATOM 708 C CA . LYS A 1 91 ? -0.064 13.003 1.285 1.00 82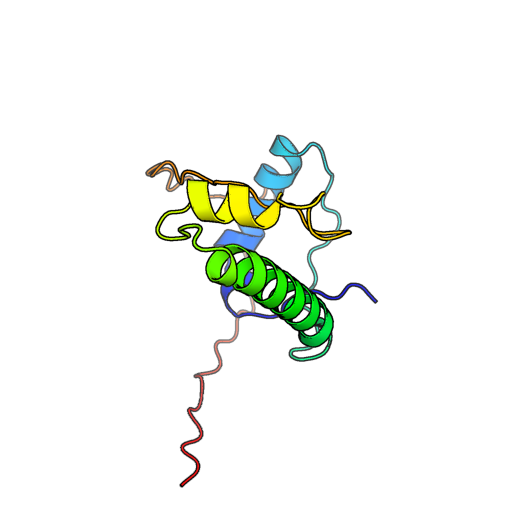.69 91 LYS A CA 1
ATOM 709 C C . LYS A 1 91 ? -0.703 12.943 2.666 1.00 82.69 91 LYS A C 1
ATOM 711 O O . LYS A 1 91 ? -1.902 13.176 2.805 1.00 82.69 91 LYS A O 1
ATOM 716 N N . LEU A 1 92 ? 0.096 12.655 3.690 1.00 75.69 92 LEU A N 1
ATOM 717 C CA . LEU A 1 92 ? -0.382 12.730 5.064 1.00 75.69 92 LEU A CA 1
ATOM 718 C C . LEU A 1 92 ? -0.515 14.205 5.453 1.00 75.69 92 LEU A C 1
ATOM 720 O O . LEU A 1 92 ? 0.479 14.918 5.604 1.00 75.69 92 LEU A O 1
ATOM 724 N N . LEU A 1 93 ? -1.749 14.678 5.594 1.00 71.00 93 LEU A N 1
ATOM 725 C CA . LEU A 1 93 ? -2.004 15.957 6.238 1.00 71.00 93 LEU A CA 1
ATOM 726 C C . LEU A 1 93 ? -1.776 15.742 7.735 1.00 71.00 93 LEU A C 1
ATOM 728 O O . LEU A 1 93 ? -2.403 14.876 8.340 1.00 71.00 93 LEU A O 1
ATOM 732 N N . SER A 1 94 ? -0.831 16.477 8.326 1.00 57.22 94 SER A N 1
ATOM 733 C CA . SER A 1 94 ? -0.639 16.473 9.777 1.00 57.22 94 SER A CA 1
ATOM 734 C C . SER A 1 94 ? -1.814 17.205 10.414 1.00 57.22 94 SER A C 1
ATOM 736 O O . SER A 1 94 ? -1.745 18.393 10.722 1.00 57.22 94 SER A O 1
ATOM 738 N N . THR A 1 95 ? -2.935 16.512 10.556 1.00 53.56 95 THR A N 1
ATOM 739 C CA . THR A 1 95 ? -4.045 16.998 11.357 1.00 53.56 95 THR A CA 1
ATOM 740 C C . THR A 1 95 ? -3.710 16.663 12.802 1.00 53.56 95 THR A C 1
ATOM 742 O O . THR A 1 95 ? -3.600 15.497 13.175 1.00 53.56 95 THR A O 1
ATOM 745 N N . LYS A 1 96 ? -3.536 17.695 13.634 1.00 50.94 96 LYS A N 1
ATOM 746 C CA . LYS A 1 96 ? -3.470 17.586 15.102 1.00 50.94 96 LYS A CA 1
ATOM 747 C C . LYS A 1 96 ? -4.835 17.208 15.694 1.00 50.94 96 LYS A C 1
ATOM 749 O O . LYS A 1 96 ? -5.185 17.662 16.780 1.00 50.94 96 LYS A O 1
ATOM 754 N N . ASP A 1 97 ? -5.618 16.404 14.988 1.00 50.09 97 ASP A N 1
ATOM 755 C CA . ASP A 1 97 ? -6.917 15.975 15.464 1.00 50.09 97 ASP A CA 1
ATOM 756 C C . ASP A 1 97 ? -6.705 14.749 16.334 1.00 50.09 97 ASP A C 1
ATOM 758 O O . ASP A 1 97 ? -7.008 13.612 15.981 1.00 50.09 97 ASP A O 1
ATOM 762 N N . THR A 1 98 ? -6.237 15.026 17.548 1.00 48.31 98 THR A N 1
ATOM 763 C CA . THR A 1 98 ? -6.513 14.210 18.728 1.00 48.31 98 THR A CA 1
ATOM 764 C C . THR A 1 98 ? -8.008 14.319 19.044 1.00 48.31 98 THR A C 1
ATOM 766 O O . THR A 1 98 ? -8.406 14.692 20.145 1.00 48.31 98 THR A O 1
ATOM 769 N N . SER A 1 99 ? -8.873 14.063 18.061 1.00 54.84 99 SER A N 1
ATOM 770 C CA . SER A 1 99 ? -10.261 13.789 18.374 1.00 54.84 99 SER A CA 1
ATOM 771 C C . SER A 1 99 ? -10.231 12.525 19.222 1.00 54.84 99 SER A C 1
ATOM 773 O O . SER A 1 99 ? -9.611 11.522 18.862 1.00 54.84 99 SER A O 1
ATOM 775 N N . THR A 1 100 ? -10.800 12.603 20.417 1.00 56.84 100 THR A N 1
ATOM 776 C CA . THR A 1 100 ? -11.057 11.435 21.247 1.00 56.84 100 THR A CA 1
ATOM 777 C C . THR A 1 100 ? -12.050 10.569 20.485 1.00 56.84 100 THR A C 1
ATOM 779 O O . THR A 1 100 ? -13.263 10.714 20.619 1.00 56.84 100 THR A O 1
ATOM 782 N N . LEU A 1 101 ? -11.526 9.718 19.600 1.00 66.31 101 LEU A N 1
ATOM 783 C CA . LEU A 1 101 ? -12.319 8.780 18.828 1.00 66.31 101 LEU A CA 1
ATOM 784 C C . LEU A 1 101 ? -13.074 7.914 19.838 1.00 66.31 101 LEU A C 1
ATOM 786 O O . LEU A 1 101 ? -12.476 7.237 20.669 1.00 66.31 101 LEU A O 1
ATOM 790 N N . SER A 1 102 ? -14.397 8.014 19.822 1.00 67.06 102 SER A N 1
ATOM 791 C CA . SER A 1 102 ? -15.293 7.311 20.731 1.00 67.06 102 SER A CA 1
ATOM 792 C C . SER A 1 102 ? -16.351 6.622 19.894 1.00 67.06 102 SER A C 1
ATOM 794 O O . SER A 1 102 ? -16.949 7.233 19.004 1.00 67.06 102 SER A O 1
ATOM 796 N N . ILE A 1 103 ? -16.570 5.338 20.160 1.00 72.69 103 ILE A N 1
ATOM 797 C CA . ILE A 1 103 ? -17.652 4.590 19.530 1.00 72.69 103 ILE A CA 1
ATOM 798 C C . ILE A 1 103 ? -18.904 4.829 20.380 1.00 72.69 103 ILE A C 1
ATOM 800 O O . ILE A 1 103 ? -18.907 4.463 21.560 1.00 72.69 103 ILE A O 1
ATOM 804 N N . PRO A 1 104 ? -19.981 5.417 19.822 1.00 72.69 104 PRO A N 1
ATOM 805 C CA . PRO A 1 104 ? -21.210 5.635 20.571 1.00 72.69 104 PRO A CA 1
ATOM 806 C C . PRO A 1 104 ? -21.682 4.337 21.232 1.00 72.69 104 PRO A C 1
ATOM 808 O O . PRO A 1 104 ? -21.768 3.303 20.573 1.00 72.69 104 PRO A O 1
ATOM 811 N N . LYS A 1 105 ? -22.032 4.414 22.522 1.00 75.50 105 LYS A N 1
ATOM 812 C CA . LYS A 1 105 ? -22.473 3.290 23.374 1.00 75.50 105 LYS A CA 1
ATOM 813 C C . LYS A 1 105 ? -21.373 2.319 23.840 1.00 75.50 105 LYS A C 1
ATOM 815 O O . LYS A 1 105 ? -21.702 1.389 24.570 1.00 75.50 105 LYS A O 1
ATOM 820 N N . ILE A 1 106 ? -20.098 2.542 23.509 1.00 74.31 106 ILE A N 1
ATOM 821 C CA . ILE A 1 106 ? -18.968 1.810 24.106 1.00 74.31 106 ILE A CA 1
ATOM 822 C C . ILE A 1 106 ? -18.288 2.709 25.142 1.00 74.31 106 ILE A C 1
ATOM 824 O O . ILE A 1 106 ? -17.750 3.759 24.806 1.00 74.31 106 ILE A O 1
ATOM 828 N N . THR A 1 107 ? -18.327 2.302 26.411 1.00 67.44 107 THR A N 1
ATOM 829 C CA . THR A 1 107 ? -17.784 3.079 27.543 1.00 67.44 107 THR A CA 1
ATOM 830 C C . THR A 1 107 ? -16.446 2.557 28.052 1.00 67.44 107 THR A C 1
ATOM 832 O O . THR A 1 107 ? -15.676 3.313 28.634 1.00 67.44 107 THR A O 1
ATOM 835 N N . THR A 1 108 ? -16.152 1.275 27.837 1.00 65.81 108 THR A N 1
ATOM 836 C CA . THR A 1 108 ? -14.892 0.638 28.226 1.00 65.81 108 THR A CA 1
ATOM 837 C C . THR A 1 108 ? -14.468 -0.362 27.162 1.00 65.81 108 THR A C 1
ATOM 839 O O . THR A 1 108 ? -15.295 -1.089 26.613 1.00 65.81 108 THR A O 1
ATOM 842 N N . ILE A 1 109 ? -13.167 -0.401 26.882 1.00 69.81 109 ILE A N 1
ATOM 843 C CA . ILE A 1 109 ? -12.541 -1.477 26.119 1.00 69.81 109 ILE A CA 1
ATOM 844 C C . ILE A 1 109 ? -11.566 -2.143 27.086 1.00 69.81 109 ILE A C 1
ATOM 846 O O . ILE A 1 109 ? -10.664 -1.486 27.601 1.00 69.81 109 ILE A O 1
ATOM 850 N N . ASN A 1 110 ? -11.805 -3.413 27.399 1.00 68.94 110 ASN A N 1
ATOM 851 C CA . ASN A 1 110 ? -11.096 -4.145 28.448 1.00 68.94 110 ASN A CA 1
ATOM 852 C C . ASN A 1 110 ? -10.398 -5.380 27.864 1.00 68.94 110 ASN A C 1
ATOM 854 O O . ASN A 1 110 ? 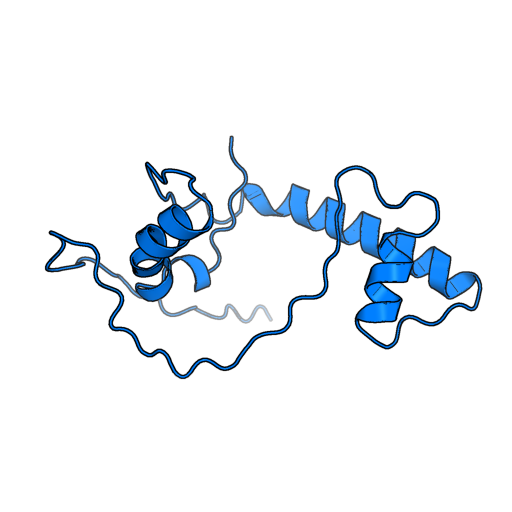-10.700 -5.800 26.749 1.00 68.94 110 ASN A O 1
ATOM 858 N N . ASN A 1 111 ? -9.531 -5.999 28.674 1.00 59.59 111 ASN A N 1
ATOM 859 C CA . ASN A 1 111 ? -8.853 -7.268 28.382 1.00 59.59 111 ASN A CA 1
ATOM 860 C C . ASN A 1 111 ? -7.714 -7.195 27.342 1.00 59.59 111 ASN A C 1
ATOM 862 O O . ASN A 1 111 ? -7.474 -8.144 26.599 1.00 59.59 111 ASN A O 1
ATOM 866 N N . PHE A 1 112 ? -6.984 -6.078 27.300 1.00 64.00 112 PHE A N 1
ATOM 867 C CA . PHE A 1 112 ? -5.750 -5.973 26.521 1.00 64.00 112 PHE A CA 1
ATOM 868 C C . PHE A 1 112 ? -4.578 -6.600 27.285 1.00 64.00 112 PHE A C 1
ATOM 870 O O . PHE A 1 112 ? -4.214 -6.128 28.362 1.00 64.00 112 PHE A O 1
ATOM 877 N N . GLY A 1 113 ? -3.977 -7.650 26.729 1.00 59.34 113 GLY A N 1
ATOM 878 C CA . GLY A 1 113 ? -2.731 -8.234 27.221 1.00 59.34 113 GLY A CA 1
ATOM 879 C C . GLY A 1 113 ? -1.555 -7.796 26.352 1.00 59.34 113 GLY A C 1
ATOM 880 O O . GLY A 1 113 ? -1.623 -7.898 25.130 1.00 59.34 113 GLY A O 1
ATOM 881 N N . PHE A 1 114 ? -0.476 -7.315 26.970 1.00 61.91 114 PHE A N 1
ATOM 882 C CA . PHE A 1 114 ? 0.779 -7.032 26.273 1.00 61.91 114 PHE A CA 1
ATOM 883 C C . PHE A 1 114 ? 1.760 -8.175 26.523 1.00 61.91 114 PHE A C 1
ATOM 885 O O . PHE A 1 114 ? 2.217 -8.357 27.651 1.00 61.91 114 PHE A O 1
ATOM 892 N N . GLU A 1 115 ? 2.131 -8.911 25.478 1.00 59.56 115 GLU A N 1
ATOM 893 C CA . GLU A 1 115 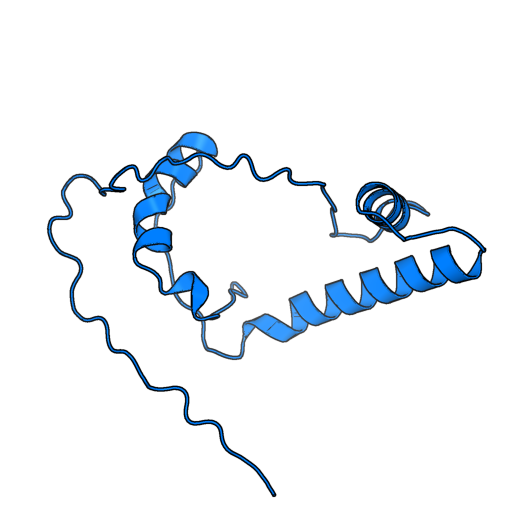? 3.294 -9.793 25.539 1.00 59.56 115 GLU A CA 1
ATOM 894 C C . GLU A 1 115 ? 4.544 -9.028 25.104 1.00 59.56 115 GLU A C 1
ATOM 896 O O . GLU A 1 115 ? 4.606 -8.415 24.035 1.00 59.56 115 GLU A O 1
ATOM 901 N N . LYS A 1 116 ? 5.560 -9.038 25.968 1.00 51.44 116 LYS A N 1
ATOM 902 C CA . LYS A 1 116 ? 6.862 -8.444 25.675 1.00 51.44 116 LYS A CA 1
ATOM 903 C C . LYS A 1 116 ? 7.488 -9.252 24.539 1.00 51.44 116 LYS A C 1
ATOM 905 O O . LYS A 1 116 ? 7.701 -10.447 24.706 1.00 51.44 116 LYS A O 1
ATOM 910 N N . ALA A 1 117 ? 7.807 -8.613 23.412 1.00 56.44 117 ALA A N 1
ATOM 911 C CA . ALA A 1 117 ? 8.500 -9.278 22.312 1.00 56.44 117 ALA A CA 1
ATOM 912 C C . ALA A 1 117 ? 9.860 -9.810 22.800 1.00 56.44 117 ALA A C 1
ATOM 914 O O . ALA A 1 117 ? 10.829 -9.058 22.945 1.00 56.44 117 ALA A O 1
ATOM 915 N N . SER A 1 118 ? 9.933 -11.108 23.084 1.00 51.00 118 SER A N 1
ATOM 916 C CA . SER A 1 118 ? 11.176 -11.813 23.358 1.00 51.00 118 SER A CA 1
ATOM 917 C C . SER A 1 118 ? 11.937 -11.943 22.043 1.00 51.00 118 SER A C 1
ATOM 919 O O . SER A 1 118 ? 11.633 -12.753 21.171 1.00 51.00 118 SER A O 1
ATOM 921 N N . ARG A 1 119 ? 12.942 -11.081 21.883 1.00 45.53 119 ARG A N 1
ATOM 922 C CA . ARG A 1 119 ? 13.959 -11.194 20.839 1.00 45.53 119 ARG A CA 1
ATOM 923 C C . ARG A 1 119 ? 14.731 -12.491 21.101 1.00 45.53 119 ARG A C 1
ATOM 925 O O . ARG A 1 119 ? 15.598 -12.521 21.970 1.00 45.53 119 ARG A O 1
ATOM 932 N N . ALA A 1 120 ? 14.409 -13.563 20.383 1.00 41.12 120 ALA A N 1
ATOM 933 C CA . ALA A 1 120 ? 15.294 -14.715 20.307 1.00 41.12 120 ALA A CA 1
ATOM 934 C C . ALA A 1 120 ? 16.529 -14.293 19.497 1.00 41.12 120 ALA A C 1
ATOM 936 O O . ALA A 1 120 ? 16.489 -14.198 18.272 1.00 41.12 120 ALA A O 1
ATOM 937 N N . LEU A 1 121 ? 17.612 -13.962 20.202 1.00 46.78 121 LEU A N 1
ATOM 938 C CA . LEU A 1 121 ? 18.959 -14.046 19.653 1.00 46.78 121 LEU A CA 1
ATOM 939 C C . LEU A 1 121 ? 19.230 -15.535 19.412 1.00 46.78 121 LEU A C 1
ATOM 941 O O . LEU A 1 121 ? 19.421 -16.282 20.368 1.00 46.78 121 LEU A O 1
ATOM 945 N N . MET A 1 122 ? 19.194 -15.968 18.154 1.00 36.81 122 MET A N 1
ATOM 946 C CA . MET A 1 122 ? 19.866 -17.200 17.746 1.00 36.81 122 MET A CA 1
ATOM 947 C C . MET A 1 122 ? 21.314 -16.827 17.422 1.00 36.81 122 MET A C 1
ATOM 949 O O . MET A 1 122 ? 21.556 -16.048 16.498 1.00 36.81 122 MET A O 1
ATOM 953 N N . LEU A 1 123 ? 22.224 -17.318 18.267 1.00 39.62 123 LEU A N 1
ATOM 954 C CA . LEU A 1 123 ? 23.635 -17.531 17.944 1.00 39.62 123 LEU A CA 1
ATOM 955 C C . LEU A 1 123 ? 23.754 -18.632 16.885 1.00 39.62 123 LEU A C 1
ATOM 957 O O . LEU A 1 123 ? 22.925 -19.571 16.942 1.00 39.62 123 LEU A O 1
#

Organism: NCBI:txid1234261

Foldseek 3Di:
DDQDAQPVVCVDPVNVLCQVVVCVVVVPDDPDDDHDDNPPRVVVVVVVVVVLVVQLVVVVVVVQDDPDLVSSQVSQPPPVHDPPDHDDDDDDDPDPPPPVRDDPPDDDDDDDDDDDPDPPPDD

Sequence (123 aa):
MPYLNNAGCYHSAATILSLPQISKETKIKIERMDFSDPQAGKSVCDRYAAVIKAHIRRYLNEKHNVTNASEFIEACHSYDGVKGVQAFECKLLSTKDTSTLSIPKITTINNFGFEKASRALML

Secondary structure (DSSP, 8-state):
-------GGGGSHHHHHTHHHHHHHH--------PPPTTTTHHHHHHHHHHHHHHHHHHHHTT----SHHHHHHHHHSTT--TT-------------------TT------------------

pLDDT: mean 77.79, std 16.54, range [36.81, 97.38]